Protein AF-A0A969ICR5-F1 (afdb_monomer)

Mean predicted aligned error: 5.96 Å

Solvent-accessible surface area (backbone atoms only — not comparable to full-atom values): 3440 Å² total; per-residue (Å²): 133,67,69,68,59,62,54,61,73,62,59,48,71,67,29,55,51,29,35,51,52,10,52,51,27,40,54,43,21,75,81,48,81,46,71,66,31,43,51,52,8,50,53,27,36,48,37,27,75,69,40,65,95,37,76,72,90,52,68,81,132

pLDDT: mean 85.49, std 13.17, range [52.66, 97.31]

Sequence (61 aa):
MNRVINYFSKWGIHQWVRMAFGLFFTGAYIVQPQWPFILFGAVFILQAFTNTGCRGDSCSL

Radius of gyration: 13.13 Å; Cα contacts (8 Å, |Δi|>4): 52; chains: 1; bounding box: 35×24×31 Å

Secondar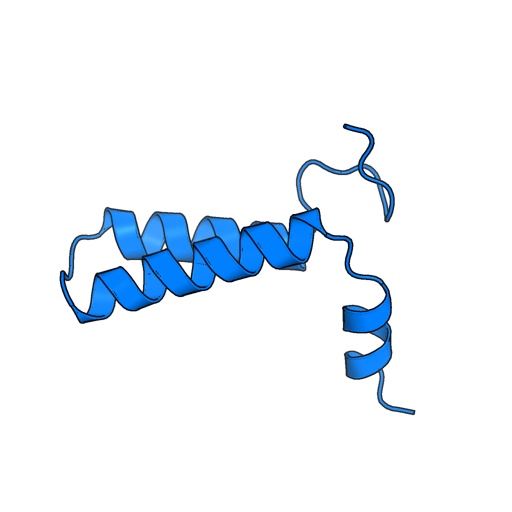y structure (DSSP, 8-state):
--HHHHHHTT--HHHHHHHHHHHHHHHHHHHS--HHHHHHHHHHHHHHHH-TTSBTTB---

Foldseek 3Di:
DDPVVVLVVLFDPQLVVLQVQLVVLCVVCVVPVDPVSPVSSVVSNCCSNVVPPADPSDDDD

Structure (mmCIF, N/CA/C/O backbone):
data_AF-A0A969ICR5-F1
#
_entry.id   AF-A0A969ICR5-F1
#
loop_
_atom_site.group_PDB
_atom_site.id
_atom_site.type_symbol
_atom_site.label_atom_id
_atom_site.label_alt_id
_atom_site.label_comp_id
_atom_site.label_asym_id
_atom_site.label_entity_id
_atom_site.label_seq_id
_atom_site.pdbx_PDB_ins_code
_atom_site.Cartn_x
_atom_site.Cartn_y
_atom_site.Cartn_z
_atom_site.occupancy
_atom_site.B_iso_or_equiv
_atom_site.auth_seq_id
_atom_site.auth_comp_id
_atom_site.auth_asym_id
_atom_site.auth_atom_id
_atom_site.pdbx_PDB_model_num
ATOM 1 N N . MET A 1 1 ? 18.266 -16.602 0.632 1.00 52.66 1 MET A N 1
ATOM 2 C CA . MET A 1 1 ? 17.860 -15.200 0.373 1.00 52.66 1 MET A CA 1
ATOM 3 C C . MET A 1 1 ? 16.355 -15.159 0.156 1.00 52.66 1 MET A C 1
ATOM 5 O O . MET A 1 1 ? 15.852 -15.874 -0.703 1.00 52.66 1 MET A O 1
ATOM 9 N N . ASN A 1 2 ? 15.635 -14.416 0.997 1.00 68.56 2 ASN A N 1
ATOM 10 C CA . ASN A 1 2 ? 14.176 -14.484 1.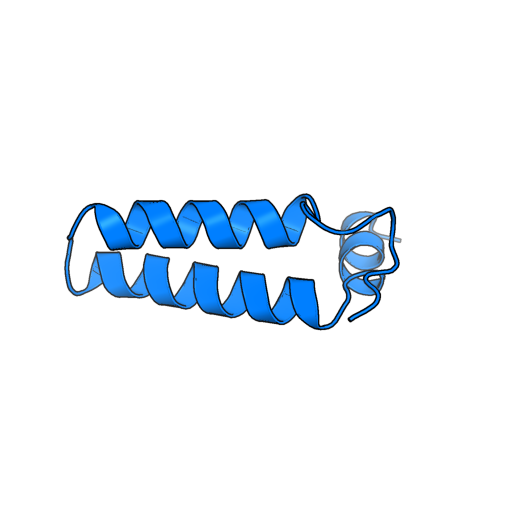106 1.00 68.56 2 ASN A CA 1
ATOM 11 C C . ASN A 1 2 ? 13.502 -13.868 -0.128 1.00 68.56 2 ASN A C 1
ATOM 13 O O . ASN A 1 2 ? 13.673 -12.680 -0.391 1.00 68.56 2 ASN A O 1
ATOM 17 N N . ARG A 1 3 ? 12.708 -14.662 -0.865 1.00 73.88 3 ARG A N 1
ATOM 18 C CA . ARG A 1 3 ? 12.019 -14.247 -2.109 1.00 73.88 3 ARG A CA 1
ATOM 19 C C . ARG A 1 3 ? 11.162 -12.984 -1.937 1.00 73.88 3 ARG A C 1
ATOM 21 O O . ARG A 1 3 ? 11.009 -12.219 -2.880 1.00 73.88 3 ARG A O 1
ATOM 28 N N . VAL A 1 4 ? 10.667 -12.758 -0.721 1.00 74.19 4 VAL A N 1
ATOM 29 C CA . VAL A 1 4 ? 9.876 -11.582 -0.338 1.00 74.19 4 VAL A CA 1
ATOM 30 C C . VAL A 1 4 ? 10.696 -10.291 -0.409 1.00 74.19 4 VAL A C 1
ATOM 32 O O . VAL A 1 4 ? 10.211 -9.294 -0.924 1.00 74.19 4 VAL A O 1
ATOM 35 N N . ILE A 1 5 ? 11.954 -10.299 0.040 1.00 71.94 5 ILE A N 1
ATOM 36 C CA . ILE A 1 5 ? 12.798 -9.091 0.048 1.00 71.94 5 ILE A CA 1
ATOM 37 C C . ILE A 1 5 ? 13.083 -8.645 -1.391 1.00 71.94 5 ILE A C 1
ATOM 39 O O . ILE A 1 5 ? 12.901 -7.477 -1.721 1.00 71.94 5 ILE A O 1
ATOM 43 N N . ASN A 1 6 ? 13.406 -9.595 -2.275 1.00 74.62 6 ASN A N 1
ATOM 44 C CA . ASN A 1 6 ? 13.630 -9.316 -3.696 1.00 74.62 6 ASN A CA 1
ATOM 45 C C . ASN A 1 6 ? 12.383 -8.763 -4.404 1.00 74.62 6 ASN A C 1
ATOM 47 O O . ASN A 1 6 ? 12.522 -8.047 -5.392 1.00 74.62 6 ASN A O 1
ATOM 51 N N . TYR A 1 7 ? 11.181 -9.097 -3.923 1.00 79.31 7 TYR A N 1
ATOM 52 C CA . TYR A 1 7 ? 9.936 -8.565 -4.472 1.00 79.31 7 TYR A CA 1
ATOM 53 C C . TYR A 1 7 ? 9.825 -7.059 -4.225 1.00 79.31 7 TYR A C 1
ATOM 55 O O . TYR A 1 7 ? 9.614 -6.295 -5.162 1.00 79.31 7 TYR A O 1
ATOM 63 N N . PHE A 1 8 ? 10.044 -6.624 -2.982 1.00 81.06 8 PHE A N 1
ATOM 64 C CA . PHE A 1 8 ? 9.983 -5.208 -2.614 1.00 81.06 8 PHE A CA 1
ATOM 65 C C . PHE A 1 8 ? 11.167 -4.394 -3.150 1.00 81.06 8 PHE A C 1
ATOM 67 O O . PHE A 1 8 ? 11.012 -3.206 -3.412 1.00 81.06 8 PHE A O 1
ATOM 74 N N . SER A 1 9 ? 12.327 -5.011 -3.395 1.00 80.31 9 SER A N 1
ATOM 75 C CA . SER A 1 9 ? 13.460 -4.335 -4.050 1.00 80.31 9 SER A CA 1
ATOM 76 C C . SER A 1 9 ? 13.179 -3.914 -5.497 1.00 80.31 9 SER A C 1
ATOM 78 O O . SER A 1 9 ? 13.881 -3.052 -6.015 1.00 80.31 9 SER A O 1
ATOM 80 N N . LYS A 1 10 ? 12.172 -4.503 -6.154 1.00 82.12 10 LYS A N 1
ATOM 81 C CA . LYS A 1 10 ? 11.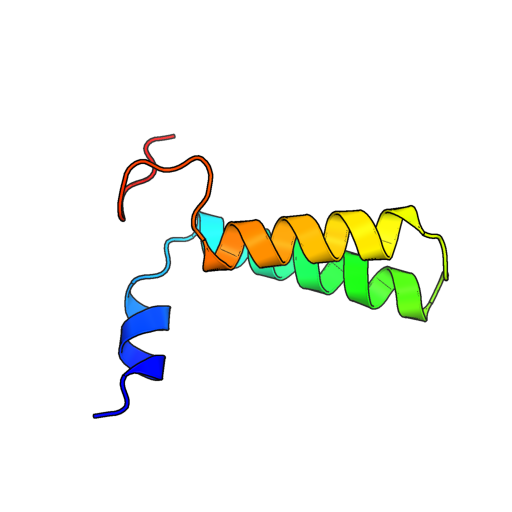743 -4.126 -7.510 1.00 82.12 10 LYS A CA 1
ATOM 82 C C . LYS A 1 10 ? 10.655 -3.053 -7.535 1.00 82.12 10 LYS A C 1
ATOM 84 O O . LYS A 1 10 ? 10.247 -2.639 -8.615 1.00 82.12 10 LYS A O 1
ATOM 89 N N . TRP A 1 11 ? 10.150 -2.633 -6.377 1.00 86.31 11 TRP A N 1
ATOM 90 C CA . TRP A 1 11 ? 9.033 -1.701 -6.335 1.00 86.31 11 TRP A CA 1
ATOM 91 C C . TRP A 1 11 ? 9.441 -0.308 -6.799 1.00 86.31 11 TRP A C 1
ATOM 93 O O . TRP A 1 11 ? 10.371 0.294 -6.261 1.00 86.31 11 TRP A O 1
ATOM 103 N N . GLY A 1 12 ? 8.691 0.227 -7.760 1.00 85.44 12 GLY A N 1
ATOM 104 C CA . GLY A 1 12 ? 8.818 1.617 -8.175 1.00 85.44 12 GLY A CA 1
ATOM 105 C C . GLY A 1 12 ? 8.187 2.585 -7.170 1.00 85.44 12 GLY A C 1
ATOM 106 O O . GLY A 1 12 ? 7.367 2.206 -6.328 1.00 85.44 12 GLY A O 1
ATOM 107 N N . ILE A 1 13 ? 8.537 3.869 -7.290 1.00 87.38 13 ILE A N 1
ATOM 108 C CA . ILE A 1 13 ? 7.998 4.951 -6.444 1.00 87.38 13 ILE A CA 1
ATOM 109 C C . ILE A 1 13 ? 6.461 4.964 -6.477 1.00 87.38 13 ILE A C 1
ATOM 111 O O . ILE A 1 13 ? 5.818 5.149 -5.447 1.00 87.38 13 ILE A O 1
ATOM 115 N N . HIS A 1 14 ? 5.851 4.695 -7.633 1.00 87.12 14 HIS A N 1
ATOM 116 C CA . HIS A 1 14 ? 4.397 4.650 -7.799 1.00 87.12 14 HIS A CA 1
ATOM 117 C C . HIS A 1 14 ? 3.725 3.555 -6.960 1.00 87.12 14 HIS A C 1
ATOM 119 O O . HIS A 1 14 ? 2.637 3.783 -6.433 1.00 87.12 14 HIS A O 1
ATOM 125 N N . GLN A 1 15 ? 4.356 2.389 -6.789 1.00 90.75 15 GLN A N 1
ATOM 126 C CA . GLN A 1 15 ? 3.818 1.311 -5.950 1.00 90.75 15 GLN A CA 1
ATOM 127 C C . GLN A 1 15 ? 3.867 1.696 -4.474 1.00 90.75 15 GLN A C 1
ATOM 129 O O . GLN A 1 15 ? 2.883 1.502 -3.764 1.00 90.75 15 GLN A O 1
ATOM 134 N N . TRP A 1 16 ? 4.959 2.323 -4.031 1.00 91.44 16 TRP A N 1
ATOM 135 C CA . TRP A 1 16 ? 5.068 2.849 -2.670 1.00 91.44 16 TRP A CA 1
ATOM 136 C C . TRP A 1 16 ? 4.033 3.937 -2.382 1.00 91.44 16 TRP A C 1
ATOM 138 O O . TRP A 1 16 ? 3.382 3.901 -1.339 1.00 91.44 16 TRP A O 1
ATOM 148 N N . VAL A 1 17 ? 3.814 4.856 -3.326 1.00 93.12 17 VAL A N 1
ATOM 149 C CA . VAL A 1 17 ? 2.780 5.895 -3.210 1.00 93.12 17 VAL A CA 1
ATOM 150 C C . VAL A 1 17 ? 1.386 5.271 -3.121 1.00 93.12 17 VAL A C 1
ATOM 152 O O . VAL A 1 17 ? 0.619 5.605 -2.219 1.00 93.12 17 VAL A O 1
ATOM 155 N N . ARG A 1 18 ? 1.059 4.316 -4.001 1.00 93.88 18 ARG A N 1
ATOM 156 C CA . ARG A 1 18 ? -0.221 3.589 -3.957 1.00 93.88 18 ARG A CA 1
ATOM 157 C C . ARG A 1 18 ? -0.400 2.841 -2.636 1.00 93.88 18 ARG A C 1
ATOM 159 O O . ARG A 1 18 ? -1.475 2.906 -2.051 1.00 93.88 18 ARG A O 1
ATOM 166 N N . MET A 1 19 ? 0.649 2.196 -2.128 1.00 95.00 19 MET A N 1
ATOM 167 C CA . MET A 1 19 ? 0.621 1.510 -0.835 1.00 95.00 19 MET A CA 1
ATOM 168 C C . MET A 1 19 ? 0.349 2.486 0.316 1.00 95.00 19 MET A C 1
ATOM 170 O O . MET A 1 19 ? -0.485 2.195 1.171 1.00 95.00 19 MET A O 1
ATOM 174 N N . ALA A 1 20 ? 0.991 3.657 0.319 1.00 96.38 20 ALA A N 1
ATOM 175 C CA . ALA A 1 20 ? 0.770 4.686 1.333 1.00 96.38 20 ALA A CA 1
ATOM 176 C C . ALA A 1 20 ? -0.681 5.194 1.330 1.00 96.38 20 ALA A C 1
ATOM 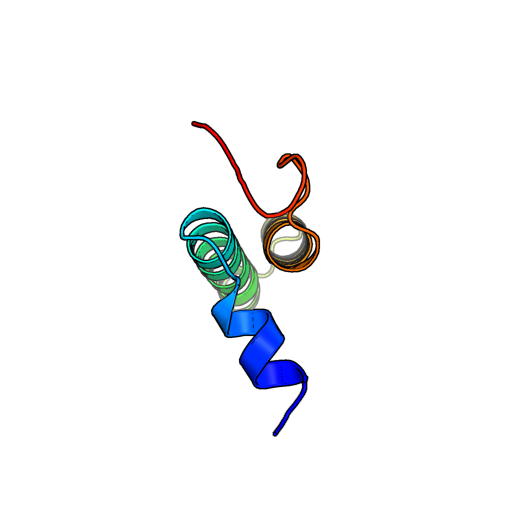178 O O . ALA A 1 20 ? -1.311 5.239 2.386 1.00 96.38 20 ALA A O 1
ATOM 179 N N . PHE A 1 21 ? -1.247 5.493 0.155 1.00 96.44 21 PHE A N 1
ATOM 180 C CA . PHE A 1 21 ? -2.665 5.856 0.034 1.00 96.44 21 PHE A CA 1
ATOM 181 C C . PHE A 1 21 ? -3.589 4.726 0.489 1.00 96.44 21 PHE A C 1
ATOM 183 O O . PHE A 1 21 ? -4.552 4.965 1.215 1.00 96.44 21 PHE A O 1
ATOM 190 N N . GLY A 1 22 ? -3.274 3.490 0.109 1.00 96.69 22 GLY A N 1
ATOM 191 C CA . GLY A 1 22 ? -4.018 2.307 0.515 1.00 96.69 22 GLY A CA 1
ATOM 192 C C . GLY A 1 22 ? -4.096 2.144 2.034 1.00 96.69 22 GLY A C 1
ATOM 193 O O . GLY A 1 22 ? -5.180 1.954 2.591 1.00 96.69 22 GLY A O 1
ATOM 194 N N . LEU A 1 23 ? -2.958 2.291 2.716 1.00 97.06 23 LEU A N 1
ATOM 195 C CA . LEU A 1 23 ? -2.877 2.268 4.178 1.00 97.06 23 LEU A CA 1
ATOM 196 C C . LEU A 1 23 ? -3.599 3.458 4.813 1.00 97.06 23 LEU A C 1
ATOM 198 O O . LEU A 1 23 ? -4.315 3.269 5.792 1.00 97.06 23 LEU A O 1
ATOM 202 N N . PHE A 1 24 ? -3.465 4.657 4.244 1.00 97.31 24 PHE A N 1
ATOM 203 C CA . PHE A 1 24 ? -4.147 5.854 4.733 1.00 97.31 24 PHE A CA 1
ATOM 204 C C . PHE A 1 24 ? -5.671 5.692 4.712 1.00 97.31 24 PHE A C 1
ATOM 206 O O . PHE A 1 24 ? -6.320 5.882 5.737 1.00 97.31 24 PHE A O 1
ATOM 213 N N . PHE A 1 25 ? -6.249 5.275 3.582 1.00 97.31 25 PHE A N 1
ATOM 214 C CA . PHE A 1 25 ? -7.695 5.068 3.466 1.00 97.31 25 PHE A CA 1
ATOM 215 C C . PHE A 1 25 ? -8.192 3.910 4.338 1.00 97.31 25 PHE A C 1
ATOM 217 O O . PHE A 1 25 ? -9.236 4.018 4.978 1.00 97.31 25 PHE A O 1
ATOM 224 N N . THR A 1 26 ? -7.424 2.825 4.438 1.00 96.12 26 THR A N 1
ATOM 225 C CA . THR A 1 26 ? -7.775 1.707 5.326 1.00 96.12 26 THR A CA 1
ATOM 226 C C . THR A 1 26 ? -7.729 2.128 6.800 1.00 96.12 26 THR A C 1
ATOM 228 O O . THR A 1 26 ? -8.621 1.780 7.568 1.00 96.12 26 THR A O 1
ATOM 231 N N . GLY A 1 27 ? -6.740 2.931 7.200 1.00 95.81 27 GLY A N 1
ATOM 232 C CA . GLY A 1 27 ? -6.671 3.522 8.538 1.00 95.81 27 GLY A CA 1
ATOM 233 C C . GLY A 1 27 ? -7.806 4.514 8.797 1.00 95.81 27 GLY A C 1
ATOM 234 O O . GLY A 1 27 ? -8.384 4.519 9.882 1.00 95.81 27 GLY A O 1
ATOM 235 N N . ALA A 1 28 ? -8.196 5.296 7.788 1.00 96.62 28 ALA A N 1
ATOM 236 C CA . ALA A 1 28 ? -9.338 6.200 7.874 1.00 96.62 28 ALA A CA 1
ATOM 237 C C . ALA A 1 28 ? -10.648 5.448 8.162 1.00 96.62 28 ALA A C 1
ATOM 239 O O . ALA A 1 28 ? -11.450 5.943 8.947 1.00 96.62 28 ALA A O 1
ATOM 240 N N . TYR A 1 29 ? -10.831 4.233 7.625 1.00 96.75 29 TYR A N 1
ATOM 241 C CA . TYR A 1 29 ? -11.986 3.382 7.941 1.00 96.75 29 TYR A CA 1
ATOM 242 C C . TYR A 1 29 ? -12.076 3.012 9.433 1.00 96.75 29 TYR A C 1
ATOM 244 O O . TYR A 1 29 ? -13.175 2.889 9.966 1.00 96.75 29 TYR A O 1
ATOM 252 N N . ILE A 1 30 ? -10.941 2.875 10.130 1.00 95.94 30 ILE A N 1
ATOM 253 C CA . ILE A 1 30 ? -10.917 2.572 11.573 1.00 95.94 30 ILE A CA 1
ATOM 254 C C . ILE A 1 30 ? -11.4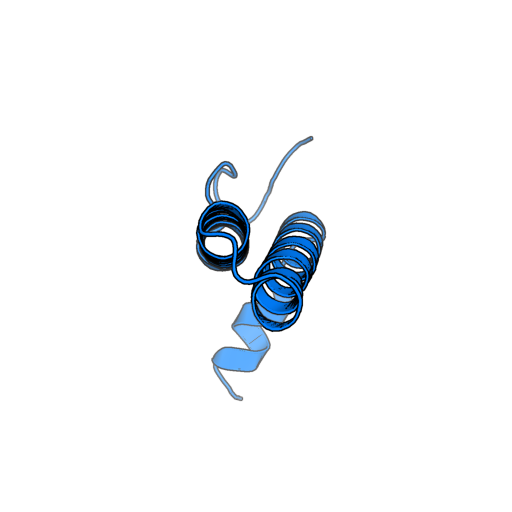83 3.747 12.385 1.00 95.94 30 ILE A C 1
ATOM 256 O O . ILE A 1 30 ? -12.185 3.537 13.370 1.00 95.94 30 ILE A O 1
ATOM 260 N N . VAL A 1 31 ? -11.188 4.983 11.971 1.00 96.25 31 VAL A N 1
ATOM 261 C CA . VAL A 1 31 ? -11.639 6.202 12.665 1.00 96.25 31 VAL A CA 1
ATOM 262 C C . VAL A 1 31 ? -13.052 6.602 12.238 1.00 96.25 31 VAL A C 1
ATOM 264 O O . VAL A 1 31 ? -13.848 7.066 13.049 1.00 96.25 31 VAL A O 1
ATOM 267 N N . GLN A 1 32 ? -13.358 6.446 10.953 1.00 95.00 32 GLN A N 1
ATOM 268 C CA . GLN A 1 32 ? -14.621 6.811 10.327 1.00 95.00 32 GLN A CA 1
ATOM 269 C C . GLN A 1 32 ? -15.057 5.647 9.431 1.00 95.00 32 GLN A C 1
ATOM 271 O O . GLN A 1 32 ? -14.612 5.574 8.287 1.00 95.00 32 GLN A O 1
ATOM 276 N N . PRO A 1 33 ? -15.918 4.732 9.908 1.00 92.12 33 PRO A N 1
ATOM 277 C CA . PRO A 1 33 ? -16.251 3.492 9.205 1.00 92.12 33 PRO A CA 1
ATOM 278 C C . PRO A 1 33 ? -17.229 3.716 8.041 1.00 92.12 33 PRO A C 1
ATOM 280 O O . PRO A 1 33 ? -18.340 3.195 8.005 1.00 92.12 33 PRO A O 1
ATOM 283 N N . GLN A 1 34 ? -16.810 4.512 7.061 1.00 96.00 34 GLN A N 1
ATOM 284 C CA . GLN A 1 34 ? -17.513 4.724 5.804 1.00 96.00 34 GLN A CA 1
ATOM 285 C C . GLN A 1 34 ? -16.999 3.715 4.776 1.00 96.00 34 GLN A C 1
ATOM 287 O O . GLN A 1 34 ? -15.795 3.626 4.520 1.00 96.00 34 GLN A O 1
ATOM 292 N N . TRP A 1 35 ? -17.915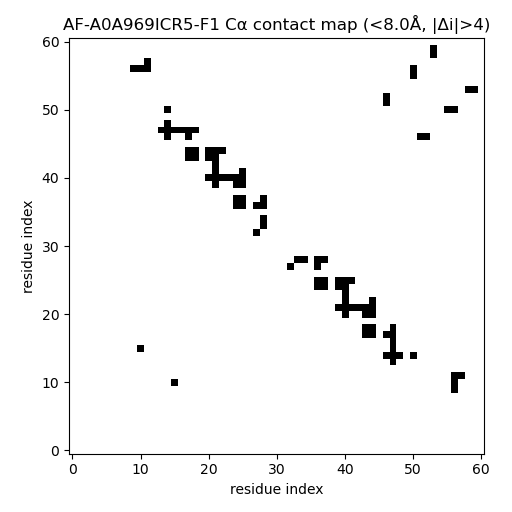 2.982 4.143 1.00 93.94 35 TRP A N 1
ATOM 293 C CA . TRP A 1 35 ? -17.586 1.956 3.148 1.00 93.94 35 TRP A CA 1
ATOM 294 C C . TRP A 1 35 ? -16.652 2.417 2.004 1.00 93.94 35 TRP A C 1
ATOM 296 O O . TRP A 1 35 ? -15.852 1.591 1.553 1.00 93.94 35 TRP A O 1
ATOM 306 N N . PRO A 1 36 ? -16.653 3.689 1.535 1.00 95.25 36 PRO A N 1
ATOM 307 C CA . PRO A 1 36 ? -15.747 4.096 0.468 1.00 95.25 36 PRO A CA 1
ATOM 308 C C . PRO A 1 36 ? -14.283 4.024 0.899 1.00 95.25 36 PRO A C 1
ATOM 310 O O . PRO A 1 36 ? -13.428 3.695 0.085 1.00 95.25 36 PRO A O 1
ATOM 313 N N . PHE A 1 37 ? -13.974 4.284 2.173 1.00 95.56 37 PHE A N 1
ATOM 314 C CA . PHE A 1 37 ? -12.593 4.285 2.652 1.00 95.56 37 PHE A CA 1
ATOM 315 C C . PHE A 1 37 ? -11.955 2.905 2.563 1.00 95.56 37 PHE A C 1
ATOM 317 O O . PHE A 1 37 ? -10.856 2.774 2.028 1.00 95.56 37 PHE A O 1
ATOM 324 N N . ILE A 1 38 ? -12.656 1.861 3.008 1.00 95.44 38 ILE A N 1
ATOM 325 C CA . ILE A 1 38 ? -12.131 0.500 2.893 1.00 95.44 38 ILE A CA 1
ATOM 326 C C . ILE A 1 38 ? -12.041 0.052 1.427 1.00 95.44 38 ILE A C 1
ATOM 328 O O . ILE A 1 38 ? -11.065 -0.591 1.046 1.00 95.44 38 ILE A O 1
ATOM 332 N N . LEU A 1 39 ? -13.001 0.450 0.583 1.00 96.81 39 LEU A N 1
ATOM 333 C CA . LEU A 1 39 ? -12.991 0.122 -0.843 1.00 96.81 39 LEU A CA 1
ATOM 334 C C . LEU A 1 39 ? -11.807 0.777 -1.569 1.00 96.81 39 LEU A C 1
ATOM 336 O O . LEU A 1 39 ? -11.029 0.086 -2.227 1.00 96.81 39 LEU A O 1
ATOM 340 N N . PHE A 1 40 ? -11.628 2.092 -1.421 1.00 95.19 40 PHE A N 1
ATOM 341 C CA . PHE A 1 40 ? -10.498 2.804 -2.018 1.00 95.19 40 PHE A CA 1
ATOM 342 C C . PHE A 1 40 ? -9.167 2.310 -1.449 1.00 95.19 40 PHE A C 1
ATOM 344 O O . PHE A 1 40 ? -8.238 2.063 -2.216 1.00 95.19 40 PHE A O 1
ATOM 351 N N . GLY A 1 41 ? -9.088 2.079 -0.136 1.00 95.75 41 GLY A N 1
ATOM 352 C CA . GLY A 1 41 ? -7.912 1.501 0.510 1.00 95.75 41 GLY A CA 1
ATOM 353 C C . GLY A 1 41 ? -7.501 0.169 -0.115 1.00 95.75 41 GLY A C 1
ATOM 354 O 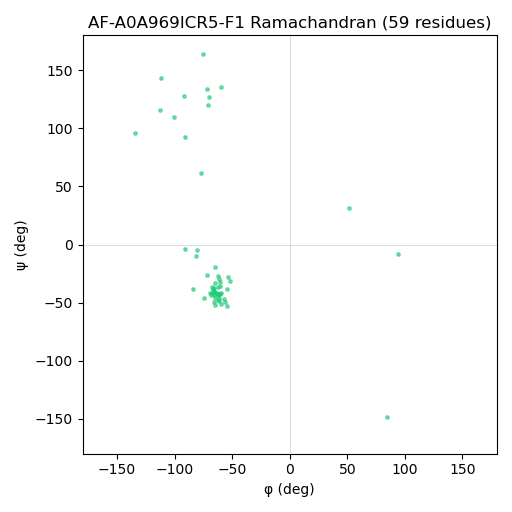O . GLY A 1 41 ? -6.368 0.025 -0.579 1.00 95.75 41 GLY A O 1
ATOM 355 N N . ALA A 1 42 ? -8.440 -0.773 -0.224 1.00 96.06 42 ALA A N 1
ATOM 356 C CA . ALA A 1 42 ? -8.200 -2.082 -0.827 1.00 96.06 42 ALA A CA 1
ATOM 357 C C . ALA A 1 42 ? -7.769 -1.983 -2.299 1.00 96.06 42 ALA A C 1
ATOM 359 O O . ALA A 1 42 ? -6.825 -2.657 -2.712 1.00 96.06 42 ALA A O 1
ATOM 360 N N . VAL A 1 43 ? -8.411 -1.113 -3.083 1.00 95.19 43 VAL A N 1
ATOM 361 C CA . VAL A 1 43 ? -8.082 -0.896 -4.500 1.00 95.19 43 VAL A CA 1
ATOM 362 C C . VAL A 1 43 ? -6.662 -0.349 -4.674 1.00 95.19 43 VAL A C 1
ATOM 364 O O . VAL A 1 43 ? -5.930 -0.816 -5.547 1.00 95.19 43 VAL A O 1
ATOM 367 N N . PHE A 1 44 ? -6.238 0.605 -3.845 1.00 95.19 44 PHE A N 1
ATOM 368 C CA . PHE A 1 44 ? -4.883 1.161 -3.892 1.00 95.19 44 PHE A CA 1
ATOM 369 C C . PHE A 1 44 ? -3.816 0.145 -3.474 1.00 95.19 44 PHE A C 1
ATOM 371 O O . PHE A 1 44 ? -2.782 0.040 -4.137 1.00 95.19 44 PHE A O 1
ATOM 378 N N . ILE A 1 45 ? -4.079 -0.642 -2.426 1.00 95.06 45 ILE A N 1
ATOM 379 C CA . ILE A 1 45 ? -3.187 -1.731 -2.002 1.00 95.06 45 ILE A CA 1
ATOM 380 C C . ILE A 1 45 ? -3.055 -2.755 -3.128 1.00 95.06 45 ILE A C 1
ATOM 382 O O . ILE A 1 45 ? -1.938 -3.103 -3.509 1.00 95.06 45 ILE A O 1
ATOM 386 N N . LEU A 1 46 ? -4.174 -3.189 -3.713 1.00 93.69 46 LEU A N 1
ATOM 387 C CA . LEU A 1 46 ? -4.159 -4.134 -4.823 1.00 93.69 46 LEU A CA 1
ATOM 388 C C . LEU A 1 46 ? -3.302 -3.603 -5.977 1.00 93.69 46 LEU A C 1
ATOM 390 O O . LEU A 1 46 ? -2.385 -4.295 -6.401 1.00 93.69 46 LEU A O 1
ATOM 394 N N . GLN A 1 47 ? -3.514 -2.354 -6.406 1.00 91.56 47 GLN A N 1
ATOM 395 C CA . GLN A 1 47 ? -2.724 -1.719 -7.467 1.00 91.56 47 GLN A CA 1
ATOM 396 C C . GLN A 1 47 ? -1.228 -1.583 -7.143 1.00 91.56 47 GLN A C 1
ATOM 398 O O . GLN A 1 47 ? -0.411 -1.565 -8.068 1.00 91.56 47 GLN A O 1
ATOM 403 N N . ALA A 1 48 ? -0.852 -1.449 -5.867 1.00 91.25 48 ALA A N 1
ATOM 404 C CA . ALA A 1 48 ? 0.549 -1.432 -5.448 1.00 91.25 48 ALA A CA 1
ATOM 405 C C . ALA A 1 48 ? 1.202 -2.808 -5.648 1.00 91.25 48 ALA A C 1
ATOM 407 O O . ALA A 1 48 ? 2.303 -2.898 -6.193 1.00 91.25 48 ALA A O 1
ATOM 408 N N . PHE A 1 49 ? 0.497 -3.883 -5.280 1.00 89.56 49 PHE A N 1
ATOM 409 C CA . PHE A 1 49 ? 0.996 -5.250 -5.423 1.00 89.56 49 PHE A CA 1
ATOM 410 C C . PHE A 1 49 ? 0.968 -5.746 -6.866 1.00 89.56 49 PHE A C 1
ATOM 412 O O . PHE A 1 49 ? 1.956 -6.304 -7.323 1.00 89.56 49 PHE A O 1
ATOM 419 N N . THR A 1 50 ? -0.126 -5.545 -7.594 1.00 87.81 50 THR A N 1
ATOM 420 C CA . THR A 1 50 ? -0.287 -6.053 -8.965 1.00 87.81 50 THR A CA 1
ATOM 421 C C . THR A 1 50 ? 0.384 -5.173 -10.012 1.00 87.81 50 THR A C 1
ATOM 423 O O . THR A 1 50 ? 0.447 -5.559 -11.177 1.00 87.81 50 THR A O 1
ATOM 426 N N . ASN A 1 51 ? 0.843 -3.979 -9.621 1.00 83.19 51 ASN A N 1
ATOM 427 C CA . ASN A 1 51 ? 1.355 -2.956 -10.526 1.00 83.19 51 ASN A 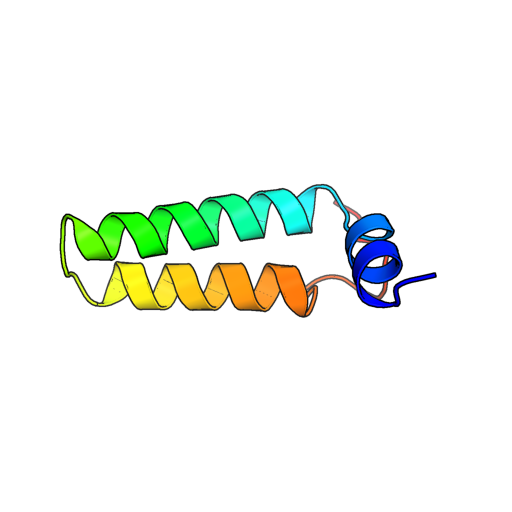CA 1
ATOM 428 C C . ASN A 1 51 ? 0.385 -2.634 -11.686 1.00 83.19 51 ASN A C 1
ATOM 430 O O . ASN A 1 51 ? 0.793 -2.312 -12.803 1.00 83.19 51 ASN A O 1
ATOM 434 N N . THR A 1 52 ? -0.928 -2.744 -11.439 1.00 79.00 52 THR A N 1
ATOM 435 C CA . THR A 1 52 ? -1.948 -2.525 -12.474 1.00 79.00 52 THR A CA 1
ATOM 436 C C . THR A 1 52 ? -1.836 -1.104 -13.036 1.00 79.00 52 THR A C 1
ATOM 438 O O . THR A 1 52 ? -1.643 -0.139 -12.293 1.00 79.00 52 THR A O 1
ATOM 441 N N . GLY A 1 53 ? -1.918 -0.984 -14.364 1.00 69.62 53 GLY A N 1
ATOM 442 C CA . GLY A 1 53 ? -1.745 0.279 -15.091 1.00 69.62 53 GLY A CA 1
ATOM 443 C C . GLY A 1 53 ? -0.322 0.544 -15.601 1.00 69.62 53 GLY A C 1
ATOM 444 O O . GLY A 1 53 ? -0.144 1.471 -16.381 1.00 69.62 53 GLY A O 1
ATOM 445 N N . CYS A 1 54 ? 0.669 -0.273 -15.231 1.00 72.06 54 CYS A N 1
ATOM 446 C CA . CYS A 1 54 ? 2.033 -0.203 -15.765 1.00 72.06 54 CYS A CA 1
ATOM 447 C C . CYS A 1 54 ? 2.336 -1.438 -16.633 1.00 72.06 54 CYS A C 1
ATOM 449 O O . CYS A 1 54 ? 1.885 -2.545 -16.331 1.00 72.06 54 CYS A O 1
ATOM 451 N N . ARG A 1 55 ? 3.097 -1.276 -17.727 1.00 62.62 55 ARG A N 1
ATOM 452 C CA . ARG A 1 55 ? 3.491 -2.394 -18.604 1.00 62.62 55 ARG A CA 1
ATOM 453 C C . ARG A 1 55 ? 4.832 -2.970 -18.137 1.00 62.62 55 ARG A C 1
ATOM 455 O O . ARG A 1 55 ? 5.887 -2.513 -18.559 1.00 62.62 55 ARG A O 1
ATOM 462 N N . GLY A 1 56 ? 4.782 -3.997 -17.288 1.00 64.69 56 GLY A N 1
ATOM 463 C CA . GLY A 1 56 ? 5.973 -4.630 -16.700 1.00 64.69 56 GLY A CA 1
ATOM 464 C C . GLY A 1 56 ? 6.481 -3.894 -15.453 1.00 64.69 56 GLY A C 1
ATOM 465 O O . GLY A 1 56 ? 5.686 -3.315 -14.720 1.00 64.69 56 GLY A O 1
ATOM 466 N N . ASP A 1 57 ? 7.797 -3.908 -15.215 1.00 60.25 57 ASP A N 1
ATOM 467 C CA . ASP A 1 57 ? 8.439 -3.233 -14.066 1.00 60.25 57 ASP A CA 1
ATOM 468 C C . ASP A 1 57 ? 8.638 -1.714 -14.298 1.00 60.25 57 ASP A C 1
ATOM 470 O O . ASP A 1 57 ? 9.080 -0.989 -13.410 1.00 60.25 57 ASP A O 1
ATOM 474 N N . SER A 1 58 ? 8.309 -1.208 -15.491 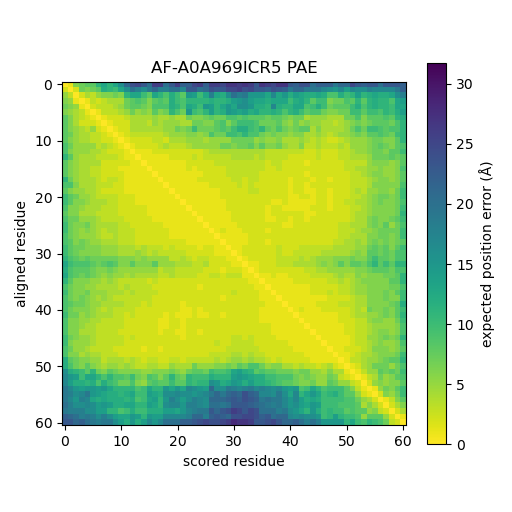1.00 57.72 58 SER A N 1
ATOM 475 C CA . SER A 1 58 ? 8.528 0.183 -15.898 1.00 57.72 58 SER A CA 1
ATOM 476 C C . SER A 1 58 ? 7.192 0.898 -16.079 1.00 57.72 58 SER A C 1
ATOM 478 O O . SER A 1 58 ? 6.407 0.556 -16.963 1.00 57.72 58 SER A O 1
ATOM 480 N N . CYS A 1 59 ? 6.931 1.907 -15.253 1.00 63.47 59 CYS A N 1
ATOM 481 C CA . CYS A 1 59 ? 5.866 2.869 -15.508 1.00 63.47 59 CYS A CA 1
ATOM 482 C C . CYS A 1 59 ? 6.519 4.134 -16.076 1.00 63.47 59 CYS A C 1
ATOM 484 O O . CYS A 1 59 ? 7.264 4.805 -15.362 1.00 63.47 59 CYS A O 1
ATOM 486 N N . SER A 1 60 ? 6.301 4.419 -17.364 1.00 54.88 60 SER A N 1
ATOM 487 C CA . SER A 1 60 ? 6.552 5.767 -17.882 1.00 54.88 60 SER A CA 1
ATOM 488 C C . SER A 1 60 ? 5.461 6.665 -17.326 1.00 54.88 60 SER A C 1
ATOM 490 O O . SER A 1 60 ? 4.293 6.272 -17.359 1.00 54.88 60 SER A O 1
ATOM 492 N N . LEU A 1 61 ? 5.855 7.831 -16.812 1.00 53.31 61 LEU A N 1
ATOM 493 C CA . LEU A 1 61 ? 4.918 8.937 -16.641 1.00 53.31 61 LEU A CA 1
ATOM 494 C C . LEU A 1 61 ? 4.270 9.267 -17.995 1.00 53.31 61 LEU A C 1
ATOM 496 O O . LEU A 1 61 ? 4.981 9.107 -19.021 1.00 53.31 61 LEU A O 1
#